Protein AF-A0A2V9IYX2-F1 (afdb_monomer)

Foldseek 3Di:
DPPLVNLCVVQADPVRVVVVVVVCVVCVVVVKDKDWDDPQVCQSPVPPHRRDDTDMDIDDDD

Secondary structure (DSSP, 8-state):
---HHHHHHHHS-HHHHHHHHHHHHHHHHTT-EEEEEHHHHHHHHSSS------EEEEES--

Nearest PDB structures (foldseek):
  3h38-assembly1_A  TM=9.365E-01  e=3.530E-02  Thermotoga maritima
  3h3a-assembly1_A  TM=9.330E-01  e=4.049E-02  Thermotoga maritima
  3d3s-assembly1_A  TM=5.344E-01  e=7.473E+00  Bordetella parapertussis 12822
  4dkj-assembly1_A  TM=5.311E-01  e=8.573E+00  Malacoplasma penetrans HF-2

Sequence (62 aa):
MSDYNFLMESRLSPEQVKVVGQVSRIALEQGLNVYLVGGAVRDLTAGQSMVRDLDFVVEGSP

Mean predicted aligned error: 4.0 Å

Solvent-accessible surface area (backbone atoms only — not comparable to full-atom values): 3784 Å² total; per-residue (Å²): 128,86,51,67,65,57,38,47,70,74,47,44,52,77,66,53,51,51,49,52,54,50,53,53,48,53,28,53,77,70,74,32,52,71,41,80,35,71,67,29,49,50,22,55,68,67,77,80,49,75,54,87,60,84,44,77,48,70,59,75,85,133

Radius of gyration: 12.11 Å; Cα contacts (8 Å, |Δi|>4): 59; chains: 1; bounding box: 31×24×32 Å

Structure (mmCIF, N/CA/C/O backbone):
data_AF-A0A2V9IYX2-F1
#
_entry.id   AF-A0A2V9IYX2-F1
#
loop_
_atom_site.group_PDB
_atom_site.id
_atom_site.type_symbol
_atom_site.label_atom_id
_atom_site.label_alt_id
_atom_site.label_comp_id
_atom_site.label_asym_id
_atom_site.label_entity_id
_atom_site.label_seq_id
_atom_site.pdbx_PDB_ins_code
_atom_site.Cartn_x
_atom_site.Cartn_y
_atom_site.Cartn_z
_atom_site.occupancy
_atom_site.B_iso_or_equiv
_atom_site.auth_seq_id
_atom_site.auth_comp_id
_atom_site.auth_asym_id
_atom_site.auth_atom_id
_atom_site.pdbx_PDB_model_num
ATOM 1 N N . MET A 1 1 ? 13.283 -15.060 -2.338 1.00 49.91 1 MET A N 1
ATOM 2 C CA . MET A 1 1 ? 11.911 -14.521 -2.420 1.00 49.91 1 MET A CA 1
ATOM 3 C C . MET A 1 1 ? 12.081 -13.016 -2.513 1.00 49.91 1 MET A C 1
ATOM 5 O O . MET A 1 1 ? 12.742 -12.482 -1.633 1.00 49.91 1 MET A O 1
ATOM 9 N N . SER A 1 2 ? 11.673 -12.363 -3.604 1.00 55.78 2 SER A N 1
ATOM 10 C CA . SER A 1 2 ? 11.740 -10.896 -3.658 1.00 55.78 2 SER A CA 1
ATOM 11 C C . SER A 1 2 ? 10.814 -10.352 -2.576 1.00 55.78 2 SER A C 1
ATOM 13 O O . SER A 1 2 ? 9.639 -10.714 -2.558 1.00 55.78 2 SER A O 1
ATOM 15 N N . ASP A 1 3 ? 11.359 -9.562 -1.657 1.00 82.88 3 ASP A N 1
ATOM 16 C CA . ASP A 1 3 ? 10.579 -8.893 -0.620 1.00 82.88 3 ASP A CA 1
ATOM 17 C C . ASP A 1 3 ? 9.523 -7.999 -1.295 1.00 82.88 3 ASP A C 1
ATOM 19 O O . ASP A 1 3 ? 9.828 -7.291 -2.258 1.00 82.88 3 ASP A O 1
ATOM 23 N N . TYR A 1 4 ? 8.273 -8.045 -0.834 1.00 81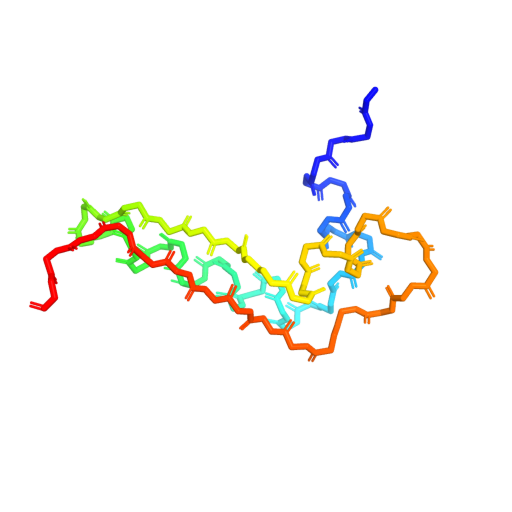.56 4 TYR A N 1
ATOM 24 C CA . TYR A 1 4 ? 7.221 -7.167 -1.349 1.00 81.56 4 TYR A CA 1
ATOM 25 C C . TYR A 1 4 ? 7.583 -5.694 -1.152 1.00 81.56 4 TYR A C 1
ATOM 27 O O . TYR A 1 4 ? 7.248 -4.880 -2.009 1.00 81.56 4 TYR A O 1
ATOM 35 N N . ASN A 1 5 ? 8.357 -5.368 -0.112 1.00 83.25 5 ASN A N 1
ATOM 36 C CA . ASN A 1 5 ? 8.908 -4.027 0.071 1.00 83.25 5 ASN A CA 1
ATOM 37 C C . ASN A 1 5 ? 9.805 -3.623 -1.107 1.00 83.25 5 ASN A C 1
ATOM 39 O O . ASN A 1 5 ? 9.647 -2.534 -1.649 1.00 83.25 5 ASN A O 1
ATOM 43 N N . PHE A 1 6 ? 10.666 -4.527 -1.589 1.00 86.56 6 PHE A N 1
ATOM 44 C CA . PHE A 1 6 ? 11.503 -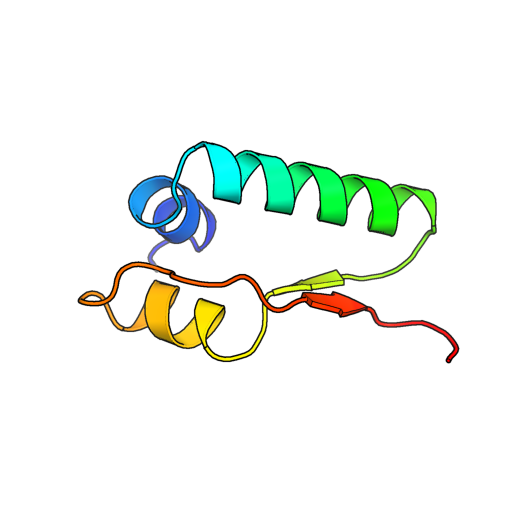4.268 -2.764 1.00 86.56 6 PHE A CA 1
ATOM 45 C C . PHE A 1 6 ? 10.662 -4.053 -4.031 1.00 86.56 6 PHE A C 1
ATOM 47 O O . PHE A 1 6 ? 10.965 -3.181 -4.850 1.00 86.56 6 PHE A O 1
ATOM 54 N N . LEU A 1 7 ? 9.587 -4.829 -4.215 1.00 88.75 7 LEU A N 1
ATOM 55 C CA . LEU A 1 7 ? 8.670 -4.614 -5.339 1.00 88.75 7 LEU A CA 1
ATOM 56 C C . LEU A 1 7 ? 7.979 -3.252 -5.238 1.00 88.75 7 LEU A C 1
ATOM 58 O O . LEU A 1 7 ? 7.902 -2.543 -6.234 1.00 88.75 7 LEU A O 1
ATOM 62 N N . MET A 1 8 ? 7.532 -2.852 -4.051 1.00 89.19 8 MET A N 1
ATOM 63 C CA . MET A 1 8 ? 6.902 -1.550 -3.843 1.00 89.19 8 MET A CA 1
ATOM 64 C C . MET A 1 8 ? 7.873 -0.392 -4.098 1.00 89.19 8 MET A C 1
ATOM 66 O O . MET A 1 8 ? 7.529 0.527 -4.834 1.00 89.19 8 MET A O 1
ATOM 70 N N . GLU A 1 9 ? 9.097 -0.462 -3.576 1.00 86.62 9 GLU A N 1
ATOM 71 C CA . GLU A 1 9 ? 10.135 0.556 -3.789 1.00 86.62 9 GLU A CA 1
ATOM 72 C C . GLU A 1 9 ? 10.550 0.688 -5.260 1.00 86.62 9 GLU A C 1
ATOM 74 O O . GLU A 1 9 ? 10.859 1.784 -5.723 1.00 86.62 9 GLU A O 1
ATOM 79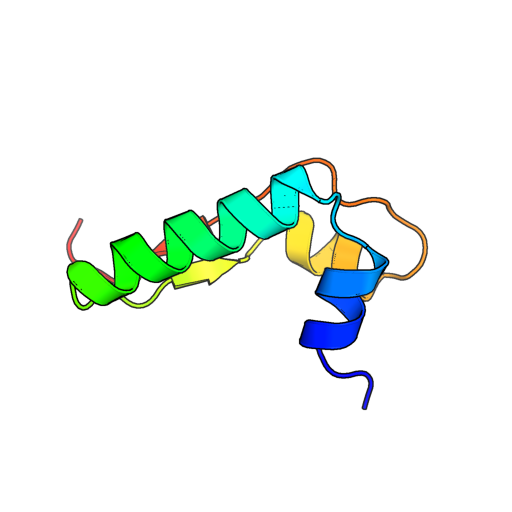 N N . SER A 1 10 ? 10.559 -0.420 -6.007 1.00 88.44 10 SER A N 1
ATOM 80 C CA . SER A 1 10 ? 11.007 -0.434 -7.405 1.00 88.44 10 SER A CA 1
ATOM 81 C C . SER A 1 10 ? 9.909 -0.129 -8.427 1.00 88.44 10 SER A C 1
ATOM 83 O O . SER A 1 10 ? 10.225 0.202 -9.571 1.00 88.44 10 SER A O 1
ATOM 85 N N . ARG A 1 11 ? 8.630 -0.276 -8.057 1.00 90.12 11 ARG A N 1
ATOM 86 C CA . ARG A 1 11 ? 7.496 -0.231 -9.000 1.00 90.12 11 ARG A CA 1
ATOM 87 C C . ARG A 1 11 ? 6.509 0.899 -8.740 1.00 90.12 11 ARG A C 1
ATOM 89 O O . ARG A 1 11 ? 5.802 1.274 -9.673 1.00 90.12 11 ARG A O 1
ATOM 96 N N . LEU A 1 12 ? 6.426 1.405 -7.511 1.00 92.88 12 LEU A N 1
ATOM 97 C CA . LEU A 1 12 ? 5.544 2.519 -7.176 1.00 92.88 12 LEU A CA 1
ATOM 98 C C . LEU A 1 12 ? 6.244 3.853 -7.426 1.00 92.88 12 LEU A C 1
ATOM 100 O O . LEU A 1 12 ? 7.440 4.004 -7.177 1.00 92.88 12 LEU A O 1
ATOM 104 N N . SER A 1 13 ? 5.484 4.850 -7.876 1.00 93.88 13 SER A N 1
ATOM 105 C CA . SER A 1 13 ? 5.984 6.223 -7.895 1.00 93.88 13 SER A CA 1
ATOM 106 C C . SER A 1 13 ? 6.208 6.736 -6.462 1.00 93.88 13 SER A C 1
ATOM 108 O O . SER A 1 13 ? 5.566 6.255 -5.519 1.00 93.88 13 SER A O 1
ATOM 110 N N . PRO A 1 14 ? 7.056 7.759 -6.260 1.00 93.81 14 PRO A N 1
ATOM 111 C CA . PRO A 1 14 ? 7.237 8.374 -4.945 1.00 93.81 14 PRO A CA 1
ATOM 112 C C . PRO A 1 14 ? 5.925 8.857 -4.303 1.00 93.81 14 PRO A C 1
ATOM 114 O O . PRO A 1 14 ? 5.764 8.807 -3.085 1.00 93.81 14 PRO A O 1
ATOM 117 N N . GLU A 1 15 ? 4.973 9.326 -5.108 1.00 95.69 15 GLU A N 1
ATOM 118 C CA . GLU A 1 15 ? 3.643 9.750 -4.668 1.00 95.69 15 GLU A CA 1
ATOM 119 C C . GLU A 1 15 ? 2.802 8.556 -4.215 1.00 95.69 15 GLU A C 1
ATOM 121 O O . GLU A 1 15 ? 2.180 8.616 -3.157 1.00 95.69 15 GLU A O 1
ATOM 126 N N . GLN A 1 16 ? 2.828 7.450 -4.961 1.00 96.06 16 GLN A N 1
ATOM 127 C CA . GLN A 1 16 ? 2.124 6.221 -4.592 1.00 96.06 16 GLN A CA 1
ATOM 128 C C . GLN A 1 16 ? 2.669 5.625 -3.287 1.00 96.06 16 GLN A C 1
ATOM 130 O O . GLN A 1 16 ? 1.883 5.231 -2.427 1.00 96.06 16 GLN A O 1
ATOM 135 N N . VAL A 1 17 ? 3.992 5.636 -3.081 1.00 94.88 17 VAL A N 1
ATOM 136 C CA . VAL A 1 17 ? 4.609 5.211 -1.809 1.00 94.88 17 VAL A CA 1
ATOM 137 C C . VAL A 1 17 ? 4.101 6.062 -0.641 1.00 94.88 17 VAL A C 1
ATOM 139 O O . VAL A 1 17 ? 3.743 5.524 0.410 1.00 94.88 17 VAL A O 1
ATOM 142 N N . LYS A 1 18 ? 4.008 7.387 -0.821 1.00 95.94 18 LYS A N 1
ATOM 143 C CA . LYS A 1 18 ? 3.450 8.288 0.202 1.00 95.94 18 LYS A CA 1
ATOM 144 C C . LYS A 1 18 ? 1.991 7.959 0.512 1.00 95.94 18 LYS A C 1
ATOM 146 O O . LYS A 1 18 ? 1.638 7.905 1.687 1.00 95.94 18 LYS A O 1
ATOM 151 N N . VAL A 1 19 ? 1.168 7.708 -0.510 1.00 96.94 19 VAL A N 1
ATOM 152 C CA . VAL A 1 19 ? -0.247 7.342 -0.336 1.00 96.94 19 VAL A CA 1
ATOM 153 C C . VAL A 1 19 ? -0.381 6.039 0.446 1.00 96.94 19 VAL A C 1
ATOM 155 O O . VAL A 1 19 ? -1.129 6.006 1.420 1.00 96.94 19 VAL A O 1
ATOM 158 N N . VAL A 1 20 ? 0.381 4.998 0.093 1.00 95.94 20 VAL A N 1
ATOM 159 C CA . VAL A 1 20 ? 0.379 3.738 0.853 1.00 95.94 20 VAL A CA 1
ATOM 160 C C . VAL A 1 20 ? 0.731 3.993 2.318 1.00 95.94 20 VAL A C 1
ATOM 162 O O . VAL A 1 20 ? 0.007 3.551 3.205 1.00 95.94 20 VAL A O 1
ATOM 165 N N . GLY A 1 21 ? 1.792 4.759 2.591 1.00 95.94 21 GLY A N 1
ATOM 166 C CA . GLY A 1 21 ? 2.181 5.094 3.963 1.00 95.94 21 GLY A CA 1
ATOM 167 C C . GLY A 1 21 ? 1.093 5.850 4.736 1.00 95.94 21 GLY A C 1
ATOM 168 O O . GLY A 1 21 ? 0.855 5.568 5.910 1.00 95.94 21 GLY A O 1
ATOM 169 N N . GLN A 1 22 ? 0.400 6.785 4.083 1.00 98.06 22 GLN A N 1
ATOM 170 C CA . GLN A 1 22 ? -0.698 7.540 4.689 1.00 98.06 22 GLN A CA 1
ATOM 171 C C . GLN A 1 22 ? -1.907 6.654 5.000 1.00 98.06 22 GLN A C 1
ATOM 173 O O . GLN A 1 22 ? -2.417 6.719 6.117 1.00 98.06 22 GLN A O 1
ATOM 178 N N . VAL A 1 23 ? -2.337 5.818 4.051 1.00 97.56 23 VAL A N 1
ATOM 179 C CA . VAL A 1 23 ? -3.471 4.899 4.231 1.00 97.56 23 VAL A CA 1
ATOM 180 C C . VAL A 1 23 ? -3.172 3.885 5.335 1.00 97.56 23 VAL A C 1
ATOM 182 O O . VAL A 1 23 ? -3.992 3.712 6.234 1.00 97.56 23 VAL A O 1
ATOM 185 N N . SER A 1 24 ? -1.977 3.286 5.333 1.00 96.00 24 SER A N 1
ATOM 186 C CA . SER A 1 24 ? -1.544 2.352 6.379 1.00 96.00 24 SER A CA 1
ATOM 187 C C . SER A 1 24 ? -1.534 2.995 7.763 1.00 96.00 24 SER A C 1
ATOM 189 O O . SER A 1 24 ? -1.997 2.388 8.725 1.00 96.00 24 SER A O 1
ATOM 191 N N . ARG A 1 25 ? -1.053 4.241 7.877 1.00 97.94 25 ARG A N 1
ATOM 192 C CA . ARG A 1 25 ? -1.068 4.973 9.149 1.00 97.94 25 ARG A CA 1
ATOM 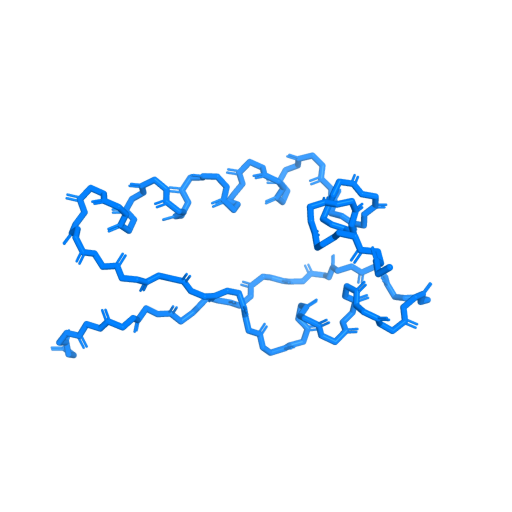193 C C . ARG A 1 25 ? -2.492 5.249 9.631 1.00 97.94 25 ARG A C 1
ATOM 195 O O . ARG A 1 25 ? -2.773 5.021 10.800 1.00 97.94 25 ARG A O 1
ATOM 202 N N . ILE A 1 26 ? -3.382 5.702 8.747 1.00 97.62 26 ILE A N 1
ATOM 203 C CA . ILE A 1 26 ? -4.785 5.971 9.099 1.00 97.62 26 ILE A CA 1
ATOM 204 C C . ILE A 1 26 ? -5.472 4.683 9.567 1.00 97.62 26 ILE A C 1
ATOM 206 O O . ILE A 1 26 ? -6.130 4.690 10.601 1.00 97.62 26 ILE A O 1
ATOM 210 N N . ALA A 1 27 ? -5.288 3.569 8.854 1.00 96.94 27 ALA A N 1
ATOM 211 C CA . ALA A 1 27 ? -5.857 2.282 9.247 1.00 96.94 27 ALA A CA 1
ATOM 212 C C . ALA A 1 27 ? -5.346 1.830 10.625 1.00 96.94 27 ALA A C 1
ATOM 214 O O . ALA A 1 27 ? -6.146 1.457 11.482 1.00 96.94 27 ALA A O 1
ATOM 215 N N . LEU A 1 28 ? -4.037 1.963 10.873 1.00 96.50 28 LEU A N 1
ATOM 216 C CA . LEU A 1 28 ? -3.428 1.658 12.168 1.00 96.50 28 LEU A CA 1
ATOM 217 C C . LEU A 1 28 ? -4.012 2.515 13.301 1.00 96.50 28 LEU A C 1
ATOM 219 O O . LEU A 1 28 ? -4.341 1.983 14.358 1.00 96.50 28 LEU A O 1
ATOM 223 N N . GLU A 1 29 ? -4.173 3.822 13.083 1.00 97.75 29 GLU A N 1
ATOM 224 C CA . GLU A 1 29 ? -4.777 4.747 14.055 1.00 97.75 29 GLU A CA 1
ATOM 225 C C . GLU A 1 29 ? -6.238 4.391 14.379 1.00 97.75 29 GLU A C 1
ATOM 227 O O . GLU A 1 29 ? -6.710 4.681 15.477 1.00 97.75 29 GLU A O 1
ATOM 232 N N . GLN A 1 30 ? -6.943 3.739 13.450 1.00 96.31 30 GLN A N 1
ATOM 233 C CA . GLN A 1 30 ? -8.311 3.244 13.639 1.00 96.31 30 GLN A CA 1
ATOM 234 C C . GLN A 1 30 ? -8.378 1.793 14.152 1.00 96.31 30 GLN A C 1
ATOM 236 O O . GLN A 1 30 ? -9.473 1.280 14.375 1.00 96.31 30 GLN A O 1
ATOM 241 N N . GLY A 1 31 ? -7.240 1.115 14.337 1.00 96.38 31 GLY A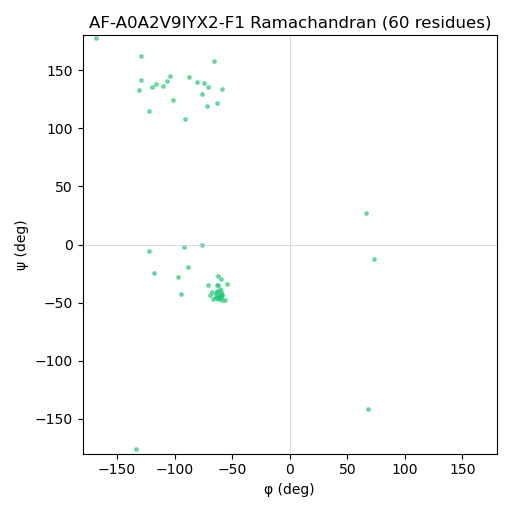 N 1
ATOM 242 C CA . GLY A 1 31 ? -7.204 -0.301 14.716 1.00 96.38 31 GLY A CA 1
ATOM 243 C C . GLY A 1 31 ? -7.747 -1.244 13.636 1.00 96.38 31 GLY A C 1
ATOM 244 O O . GLY A 1 31 ? -8.255 -2.314 13.964 1.00 96.38 31 GLY A O 1
ATOM 245 N N . LEU A 1 32 ? -7.667 -0.842 12.365 1.00 96.44 32 LEU A N 1
ATOM 246 C CA . LEU A 1 32 ? -8.135 -1.610 11.212 1.00 96.44 32 LEU A CA 1
ATOM 247 C C . LEU A 1 32 ? -6.960 -2.242 10.466 1.00 96.44 32 LEU A C 1
ATOM 249 O O . LEU A 1 32 ? -5.903 -1.626 10.305 1.00 96.44 32 LEU A O 1
ATOM 253 N N . ASN A 1 33 ? -7.177 -3.440 9.925 1.00 95.81 33 ASN A N 1
ATOM 254 C CA . ASN A 1 33 ? -6.259 -4.000 8.939 1.00 95.81 33 ASN A CA 1
ATOM 255 C C . ASN A 1 33 ? -6.568 -3.394 7.568 1.00 95.81 33 ASN A C 1
ATOM 257 O O . ASN A 1 33 ? -7.734 -3.245 7.200 1.00 95.81 33 ASN A O 1
ATOM 261 N N . VAL A 1 34 ? -5.530 -3.078 6.793 1.00 96.81 34 VAL A N 1
ATOM 262 C CA . VAL A 1 34 ? -5.663 -2.594 5.415 1.00 96.81 34 VAL A CA 1
ATOM 263 C C . VAL A 1 34 ? -4.780 -3.399 4.474 1.00 96.81 34 VAL A C 1
ATOM 265 O O . VAL A 1 34 ? -3.654 -3.765 4.810 1.00 96.81 34 VAL A O 1
ATOM 268 N N . TYR A 1 35 ? -5.300 -3.659 3.280 1.00 96.00 35 TYR A N 1
ATOM 269 C CA . TYR A 1 35 ? -4.681 -4.501 2.269 1.00 96.00 35 TYR A CA 1
ATOM 270 C C . TYR A 1 35 ? -4.674 -3.780 0.928 1.00 96.00 35 TYR A C 1
ATOM 272 O O . TYR A 1 35 ? -5.703 -3.262 0.496 1.00 96.00 35 TYR A O 1
ATOM 280 N N . LEU A 1 36 ? -3.526 -3.790 0.250 1.00 95.50 36 LEU A N 1
ATOM 281 C CA . LEU A 1 36 ? -3.458 -3.476 -1.174 1.00 95.50 36 LEU A CA 1
ATOM 282 C C . LEU A 1 36 ? -3.978 -4.689 -1.951 1.00 95.50 36 LEU A C 1
ATOM 284 O O . LEU A 1 36 ? -3.535 -5.812 -1.705 1.00 95.50 36 LEU A O 1
ATOM 288 N N . VAL A 1 37 ? -4.916 -4.479 -2.869 1.00 95.81 37 VAL A N 1
ATOM 289 C CA . VAL A 1 37 ? -5.599 -5.565 -3.584 1.00 95.81 37 VAL A CA 1
ATOM 290 C C . VAL A 1 37 ? -5.679 -5.300 -5.088 1.00 95.81 37 VAL A C 1
ATOM 292 O O . VAL A 1 37 ? -5.120 -4.337 -5.608 1.00 95.81 37 VAL A O 1
ATOM 295 N N . GLY A 1 38 ? -6.364 -6.192 -5.806 1.00 94.31 38 GLY A N 1
ATOM 296 C CA . GLY A 1 38 ? -6.809 -5.932 -7.170 1.00 94.31 38 GLY A CA 1
ATOM 297 C C . GLY A 1 38 ? -5.682 -5.819 -8.194 1.00 94.31 38 GLY A C 1
ATOM 298 O O . GLY A 1 38 ? -4.708 -6.582 -8.179 1.00 94.31 38 GLY A O 1
ATOM 299 N N . GLY A 1 39 ? -5.860 -4.879 -9.127 1.00 93.12 39 GLY A N 1
ATOM 300 C CA . GLY A 1 39 ? -4.942 -4.657 -10.244 1.00 93.12 39 GLY A CA 1
ATOM 301 C C . GLY A 1 39 ? -3.545 -4.255 -9.782 1.00 93.12 39 GLY A C 1
ATOM 302 O O . GLY A 1 39 ? -2.564 -4.727 -10.353 1.00 93.12 39 GLY A O 1
ATOM 303 N N . ALA A 1 40 ? -3.453 -3.499 -8.686 1.00 93.19 40 ALA A N 1
ATOM 304 C CA . ALA A 1 40 ? -2.185 -3.061 -8.116 1.00 93.19 40 ALA A CA 1
ATOM 305 C C . ALA A 1 40 ? -1.276 -4.241 -7.730 1.00 93.19 40 ALA A C 1
ATOM 307 O O . A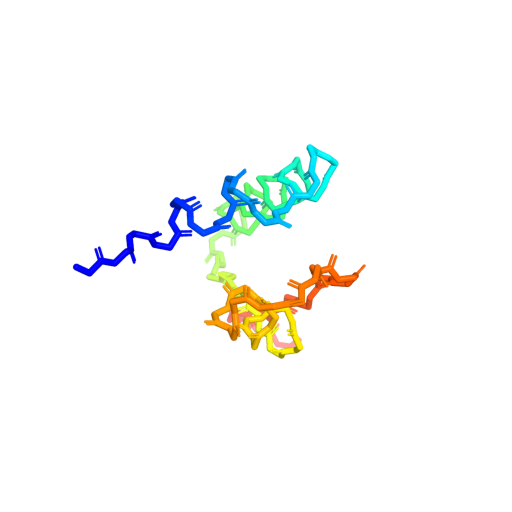LA A 1 40 ? -0.092 -4.245 -8.060 1.00 93.19 40 ALA A O 1
ATOM 308 N N . VAL A 1 41 ? -1.821 -5.289 -7.099 1.00 93.06 41 VAL A N 1
ATOM 309 C CA . VAL A 1 41 ? -1.040 -6.482 -6.710 1.00 93.06 41 VAL A CA 1
ATOM 310 C C . VAL A 1 41 ? -0.575 -7.272 -7.934 1.00 93.06 41 VAL A C 1
ATOM 312 O O . VAL A 1 41 ? 0.575 -7.721 -7.987 1.00 93.06 41 VAL A O 1
ATOM 315 N N . ARG A 1 42 ? -1.442 -7.424 -8.944 1.00 91.44 42 ARG A N 1
ATOM 316 C CA . ARG A 1 42 ? -1.063 -8.052 -10.218 1.00 91.44 42 ARG A CA 1
ATOM 317 C C . ARG A 1 42 ? 0.080 -7.278 -10.868 1.00 91.44 42 ARG A C 1
ATOM 319 O O . ARG A 1 42 ? 1.065 -7.883 -11.273 1.00 91.44 42 ARG A O 1
ATOM 326 N N . ASP A 1 43 ? -0.030 -5.959 -10.942 1.00 91.69 43 ASP A N 1
ATOM 327 C CA . ASP A 1 43 ? 0.935 -5.130 -11.658 1.00 91.69 43 ASP A CA 1
ATOM 328 C C . ASP A 1 43 ? 2.285 -5.063 -10.910 1.00 91.69 43 ASP A C 1
ATOM 330 O O . ASP A 1 43 ? 3.339 -5.133 -11.546 1.00 91.69 43 ASP A O 1
ATOM 334 N N . LEU A 1 44 ? 2.275 -5.070 -9.567 1.00 91.00 44 LEU A N 1
ATOM 335 C CA . LEU A 1 44 ? 3.478 -5.209 -8.728 1.00 91.00 44 LEU A CA 1
ATOM 336 C C . LEU A 1 44 ? 4.227 -6.532 -8.963 1.00 91.00 44 LEU A C 1
ATOM 338 O O . LEU A 1 44 ? 5.459 -6.559 -8.935 1.00 91.00 44 LEU A O 1
ATOM 342 N N . THR A 1 45 ? 3.499 -7.631 -9.179 1.00 89.38 45 THR A N 1
ATOM 343 C CA . THR A 1 45 ? 4.068 -8.993 -9.220 1.00 89.38 45 THR A CA 1
ATOM 344 C C . THR A 1 45 ? 4.359 -9.502 -10.632 1.00 89.38 45 THR A C 1
ATOM 346 O O . THR A 1 45 ? 5.297 -10.275 -10.818 1.00 89.38 45 THR A O 1
ATOM 349 N N . ALA A 1 46 ? 3.626 -9.043 -11.651 1.00 86.06 46 ALA A N 1
ATOM 350 C CA . ALA A 1 46 ? 3.763 -9.500 -13.037 1.00 86.06 46 ALA A CA 1
ATOM 351 C C . ALA A 1 46 ? 4.998 -8.937 -13.772 1.00 86.06 46 ALA A C 1
ATOM 353 O O . ALA A 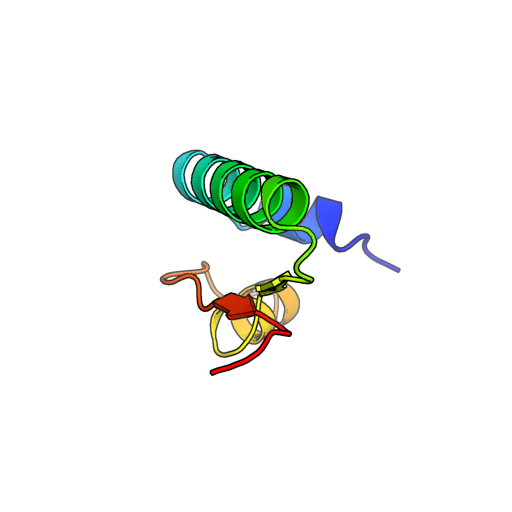1 46 ? 5.235 -9.258 -14.936 1.00 86.06 46 ALA A O 1
ATOM 354 N N . GLY A 1 47 ? 5.809 -8.098 -13.120 1.00 67.81 47 GLY A N 1
ATOM 355 C CA . GLY A 1 47 ? 7.168 -7.763 -13.555 1.00 67.81 47 GLY A CA 1
ATOM 356 C C . GLY A 1 47 ? 7.306 -6.846 -14.782 1.00 67.81 47 GLY A C 1
ATOM 357 O O . GLY A 1 47 ? 8.399 -6.316 -15.001 1.00 67.81 47 GLY A O 1
ATOM 358 N N . GLN A 1 48 ? 6.242 -6.593 -15.550 1.00 67.56 48 GLN A N 1
ATOM 359 C CA . GLN A 1 48 ? 6.278 -5.770 -16.775 1.00 67.56 48 GLN A CA 1
ATOM 360 C C . GLN A 1 48 ? 5.336 -4.555 -16.763 1.00 67.56 48 GLN A C 1
ATOM 362 O O . GLN A 1 48 ? 5.390 -3.736 -17.679 1.00 67.56 48 GLN A O 1
ATOM 367 N N . SER A 1 49 ? 4.505 -4.400 -15.732 1.00 69.94 49 SER A N 1
ATOM 368 C CA . SER A 1 49 ? 3.497 -3.340 -15.662 1.00 69.94 49 SER A CA 1
ATOM 369 C C . SER A 1 49 ? 3.860 -2.302 -14.602 1.00 69.94 49 SER A C 1
ATOM 371 O O . SER A 1 49 ? 4.312 -2.636 -13.510 1.00 69.94 49 SER A O 1
ATOM 373 N N . MET A 1 50 ? 3.697 -1.025 -14.949 1.00 83.12 50 MET A N 1
ATOM 374 C CA . MET A 1 50 ? 3.683 0.069 -13.976 1.00 83.12 50 MET A CA 1
ATOM 375 C C . MET A 1 50 ? 2.351 0.029 -13.230 1.00 83.12 50 MET A C 1
ATOM 377 O O . MET A 1 50 ? 1.314 -0.157 -13.869 1.00 83.12 50 MET A O 1
ATOM 381 N N . VAL A 1 51 ? 2.373 0.245 -11.916 1.00 91.94 51 VAL A N 1
ATOM 382 C CA . VAL A 1 51 ? 1.151 0.344 -11.108 1.00 91.94 51 VAL A CA 1
ATOM 383 C C . VAL A 1 51 ? 0.459 1.667 -11.430 1.00 91.94 51 VAL A C 1
ATOM 385 O O . VAL A 1 51 ? 1.054 2.734 -11.268 1.00 91.94 51 VAL A O 1
ATOM 388 N N . ARG A 1 52 ? -0.779 1.615 -11.929 1.00 89.94 52 ARG A N 1
ATOM 389 C CA . ARG A 1 52 ? -1.515 2.810 -12.386 1.00 89.94 52 ARG A CA 1
ATOM 390 C C . ARG A 1 52 ? -2.417 3.387 -11.304 1.00 89.94 52 ARG A C 1
ATOM 392 O O . ARG A 1 52 ? -2.458 4.600 -11.124 1.00 89.94 52 ARG A O 1
ATOM 399 N N . ASP A 1 53 ? -3.103 2.513 -10.592 1.00 93.56 53 ASP A N 1
ATOM 400 C CA . ASP A 1 53 ? -4.034 2.798 -9.513 1.00 93.56 53 ASP A CA 1
ATOM 401 C C . ASP A 1 53 ? -3.693 1.963 -8.274 1.00 93.56 53 ASP A C 1
ATOM 403 O O . ASP A 1 53 ? -2.919 1.006 -8.324 1.00 93.56 53 ASP A O 1
ATOM 407 N N . LEU A 1 54 ? -4.220 2.394 -7.129 1.00 96.44 54 LEU A N 1
ATOM 408 C CA . LEU A 1 54 ? -4.053 1.720 -5.848 1.00 96.44 54 LEU A CA 1
ATOM 409 C C . LEU A 1 54 ? -5.438 1.388 -5.300 1.00 96.44 54 LEU A C 1
ATOM 411 O O . LEU A 1 54 ? -6.193 2.295 -4.951 1.00 96.44 54 LEU A O 1
ATOM 415 N N . ASP A 1 55 ? -5.734 0.096 -5.194 1.00 96.94 55 ASP A N 1
ATOM 416 C CA . ASP A 1 55 ? -6.975 -0.400 -4.607 1.00 96.9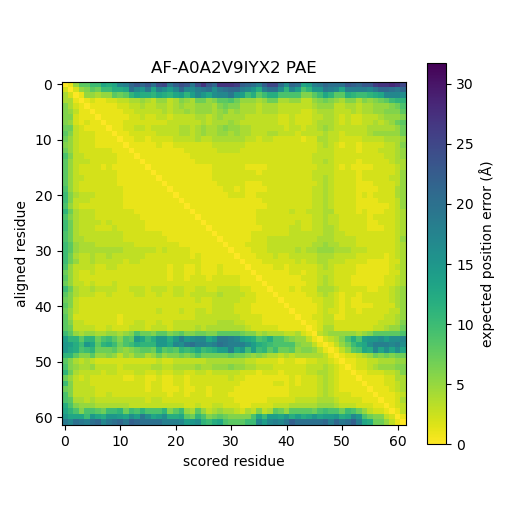4 55 ASP A CA 1
ATOM 417 C C . ASP A 1 55 ? -6.718 -0.873 -3.177 1.00 96.94 55 ASP A C 1
ATOM 419 O O . ASP A 1 55 ? -5.876 -1.746 -2.948 1.00 96.94 55 ASP A O 1
ATOM 423 N N . PHE A 1 56 ? -7.469 -0.332 -2.219 1.00 96.81 56 PHE A N 1
ATOM 424 C CA . PHE A 1 56 ? -7.363 -0.704 -0.811 1.00 96.81 56 PHE A CA 1
ATOM 425 C C . PHE A 1 56 ? -8.654 -1.341 -0.309 1.00 96.81 56 PHE A C 1
ATOM 427 O O . PHE A 1 56 ? -9.750 -0.853 -0.581 1.00 96.81 56 PHE A O 1
ATOM 434 N N . VAL A 1 57 ? -8.512 -2.404 0.477 1.00 97.06 57 VAL A N 1
ATOM 435 C CA . VAL A 1 57 ? -9.599 -3.006 1.254 1.00 97.06 57 VAL A CA 1
ATOM 436 C C . VAL A 1 57 ? -9.227 -2.931 2.723 1.00 97.06 57 VAL A C 1
ATOM 438 O O . VAL A 1 57 ? -8.090 -3.222 3.090 1.00 97.06 57 VAL A O 1
ATOM 441 N N . VAL A 1 58 ? -10.188 -2.545 3.556 1.00 96.12 58 VAL A N 1
ATOM 442 C CA . VAL A 1 58 ? -10.053 -2.566 5.013 1.00 96.12 58 VAL A CA 1
ATOM 443 C C . VAL A 1 58 ? -10.875 -3.709 5.589 1.00 96.12 58 VAL A C 1
ATOM 445 O O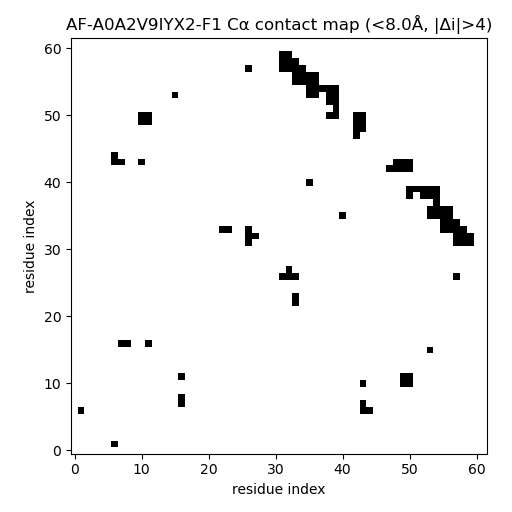 . VAL A 1 58 ? -11.980 -3.985 5.124 1.00 96.12 58 VAL A O 1
ATOM 448 N N . GLU A 1 59 ? -10.336 -4.374 6.601 1.00 95.31 59 GLU A N 1
ATOM 449 C CA . GLU A 1 59 ? -11.098 -5.310 7.421 1.00 95.31 59 GLU A CA 1
ATOM 450 C C . GLU A 1 59 ? -11.678 -4.538 8.605 1.00 95.31 59 GLU A C 1
ATOM 452 O O . GLU A 1 59 ? -10.954 -4.102 9.500 1.00 95.31 59 GLU A O 1
ATOM 457 N N . GLY A 1 60 ? -12.990 -4.333 8.578 1.00 89.44 60 GLY A N 1
ATOM 458 C CA . GLY A 1 60 ? -13.716 -3.570 9.581 1.00 89.44 60 GLY A CA 1
ATOM 459 C C . GLY A 1 60 ? -15.219 -3.755 9.435 1.00 89.44 60 GLY A C 1
ATOM 460 O O . GLY A 1 60 ? -15.695 -4.455 8.538 1.00 89.44 60 GLY A O 1
ATOM 461 N N . SER A 1 61 ? -15.970 -3.128 10.333 1.00 79.00 61 SER A N 1
ATOM 462 C CA . SER A 1 61 ? -17.431 -3.100 10.236 1.00 79.00 61 SER A CA 1
ATOM 463 C C . SER A 1 61 ? -17.866 -2.193 9.070 1.00 79.00 61 SER A C 1
ATOM 465 O O . SER A 1 61 ? -17.293 -1.107 8.952 1.00 79.00 61 SER A O 1
ATOM 467 N N . PRO A 1 62 ? -18.834 -2.613 8.229 1.00 63.88 62 PRO A N 1
ATOM 468 C CA . PRO A 1 62 ? -19.406 -1.783 7.164 1.00 63.88 62 PRO A CA 1
ATOM 469 C C . PRO A 1 62 ? -20.085 -0.504 7.662 1.00 63.88 62 PRO A C 1
ATOM 471 O O . PRO A 1 62 ? -20.642 -0.527 8.786 1.00 63.88 62 PRO A O 1
#

pLDDT: mean 90.01, std 10.3, range [49.91, 98.06]